Protein AF-A0A9D2MIC3-F1 (afdb_monomer)

Sequence (69 aa):
MKKTRTEIKHMASVIAQGKGSYIFNIKEIAEILGISRDTARTLLADIPYANVGCAKKYFIEDVLLKIYN

Mean predicted aligned error: 2.98 Å

pLDDT: mean 93.77, std 4.11, range [69.56, 97.12]

Nearest PDB structures (foldseek):
  5zz6-assembly1_A  TM=5.382E-01  e=2.080E-01  Thermotoga maritima MSB8
  3ket-assembly1_A-2  TM=5.257E-01  e=1.705E-01  Streptococcus agalactiae serogroup III
  2dt5-assembly1_B  TM=5.018E-01  e=4.924E-01  Thermus thermophilus HB8
  3ikv-assembly1_B  TM=5.025E-01  e=6.007E-01  Thermus thermophilus HB27
  1xcb-assembly1_A  TM=5.158E-01  e=1.734E+00  Th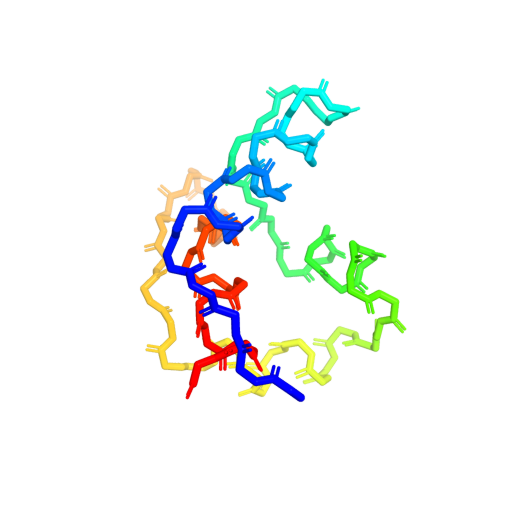ermus aquaticus

Secondary structure (DSSP, 8-state):
----HHHHHHHHHHHHHHHT-SEE-HHHHHHHHT--HHHHHHHTTTS--EEETTEEEEEHHHHHHHHH-

Solvent-accessible surface area (backbone atoms only — not comparable to full-atom values): 3998 Å² total; per-residue (Å²): 122,78,57,55,72,68,56,42,49,50,52,32,50,54,53,18,66,77,67,76,46,60,62,36,36,62,63,54,48,10,61,76,70,74,50,53,55,68,58,37,50,65,74,45,68,86,55,79,62,46,76,60,84,97,40,62,27,32,46,45,47,61,55,46,47,67,73,29,100

Foldseek 3Di:
DADDLVVLVVVLVVVCVVVVHQKAALVRVCVVVVHDSVVSCVLCVPADFDDDPPTTIGGSSSSSNSVRD

Radius of gyration: 11.43 Å; Cα contacts (8 Å, |Δi|>4): 69; chains: 1; bounding box: 26×25×25 Å

Organism: NCBI:txid2838568

Structure (mmCIF, N/CA/C/O backbone):
data_AF-A0A9D2MIC3-F1
#
_entry.id   AF-A0A9D2MIC3-F1
#
loop_
_atom_site.group_PDB
_atom_site.id
_atom_site.type_symbol
_atom_site.label_atom_id
_atom_site.label_alt_id
_atom_site.label_comp_id
_atom_site.label_asym_id
_atom_site.label_entity_id
_atom_site.label_seq_id
_atom_site.pdbx_PDB_ins_code
_atom_site.Cartn_x
_atom_site.Cartn_y
_atom_site.Cartn_z
_atom_site.occupancy
_atom_site.B_iso_or_equiv
_atom_site.auth_seq_id
_atom_site.auth_comp_id
_atom_site.auth_asym_id
_atom_site.auth_atom_id
_atom_site.pdbx_PDB_model_num
ATOM 1 N N . MET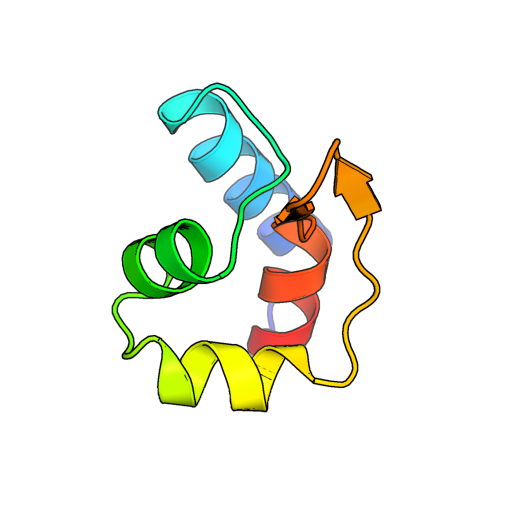 A 1 1 ? -12.776 -2.844 10.610 1.00 69.56 1 MET A N 1
ATOM 2 C CA . MET A 1 1 ? -13.564 -1.590 10.669 1.00 69.56 1 MET A CA 1
ATOM 3 C C . MET A 1 1 ? -13.386 -0.863 9.356 1.00 69.56 1 MET A C 1
ATOM 5 O O . MET A 1 1 ? -12.245 -0.756 8.920 1.00 69.56 1 MET A O 1
ATOM 9 N N . LYS A 1 2 ? -14.475 -0.386 8.745 1.00 85.12 2 LYS A N 1
ATOM 10 C CA . LYS A 1 2 ? -14.362 0.458 7.554 1.00 85.12 2 LYS A CA 1
ATOM 11 C C . LYS A 1 2 ? -13.796 1.828 7.926 1.00 85.12 2 LYS A C 1
ATOM 13 O O . LYS A 1 2 ? -14.104 2.321 9.012 1.00 85.12 2 LYS A O 1
ATOM 18 N N . LYS A 1 3 ? -12.984 2.424 7.054 1.00 90.44 3 LYS A N 1
ATOM 19 C CA . LYS A 1 3 ? -12.501 3.803 7.209 1.00 90.44 3 LYS A CA 1
ATOM 20 C C . LYS A 1 3 ? -13.063 4.707 6.131 1.00 90.44 3 LYS A C 1
ATOM 22 O O . LYS A 1 3 ? -13.298 4.291 5.000 1.00 90.44 3 LYS A O 1
ATOM 27 N N . THR A 1 4 ? -13.285 5.961 6.494 1.00 93.44 4 THR A N 1
ATOM 28 C CA . THR A 1 4 ? -13.686 6.984 5.533 1.00 93.44 4 THR A CA 1
ATOM 29 C C . THR A 1 4 ? -12.548 7.254 4.548 1.00 93.44 4 THR A C 1
ATOM 31 O O . THR A 1 4 ? -11.367 7.090 4.865 1.00 93.44 4 THR A O 1
ATOM 34 N N . ARG A 1 5 ? -12.886 7.734 3.346 1.00 91.31 5 ARG A N 1
ATOM 35 C CA . ARG A 1 5 ? -11.874 8.152 2.360 1.00 91.31 5 ARG A CA 1
ATOM 36 C C . ARG A 1 5 ? -10.916 9.208 2.918 1.00 91.31 5 ARG A C 1
ATOM 38 O O . ARG A 1 5 ? -9.736 9.182 2.590 1.00 91.31 5 ARG A O 1
ATOM 45 N N . THR A 1 6 ? -11.403 10.113 3.766 1.00 94.69 6 THR A N 1
ATOM 46 C CA . THR A 1 6 ? -10.577 11.153 4.397 1.00 94.69 6 THR A CA 1
ATOM 47 C C . THR A 1 6 ? -9.541 10.554 5.344 1.00 94.69 6 THR A C 1
ATOM 49 O O . THR A 1 6 ? -8.376 10.939 5.285 1.00 94.69 6 THR A O 1
ATOM 52 N N . GLU A 1 7 ? -9.924 9.575 6.169 1.00 95.19 7 GLU A N 1
ATOM 53 C CA . GLU A 1 7 ? -8.973 8.859 7.027 1.00 95.19 7 GLU A CA 1
ATOM 54 C C . GLU A 1 7 ? -7.939 8.085 6.202 1.00 95.19 7 GLU A C 1
ATOM 56 O O . GLU A 1 7 ? -6.753 8.139 6.514 1.00 95.19 7 GLU A O 1
ATOM 61 N N . ILE A 1 8 ? -8.366 7.411 5.128 1.00 95.56 8 ILE A N 1
ATOM 62 C CA . ILE A 1 8 ? -7.462 6.667 4.236 1.00 95.56 8 ILE A CA 1
ATOM 63 C C . ILE A 1 8 ? -6.426 7.608 3.608 1.00 95.56 8 ILE A C 1
ATOM 65 O O . ILE A 1 8 ? -5.230 7.318 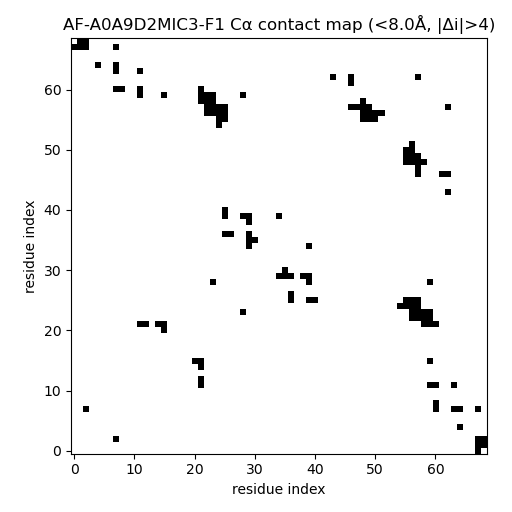3.648 1.00 95.56 8 ILE A O 1
ATOM 69 N N . LYS A 1 9 ? -6.858 8.769 3.102 1.00 95.00 9 LYS A N 1
ATOM 70 C CA . LYS A 1 9 ? -5.956 9.802 2.567 1.00 95.00 9 LYS A CA 1
ATOM 71 C C . LYS A 1 9 ? -4.987 10.329 3.615 1.00 95.00 9 LYS A C 1
ATOM 73 O O . LYS A 1 9 ? -3.807 10.512 3.325 1.00 95.00 9 LYS A O 1
ATOM 78 N N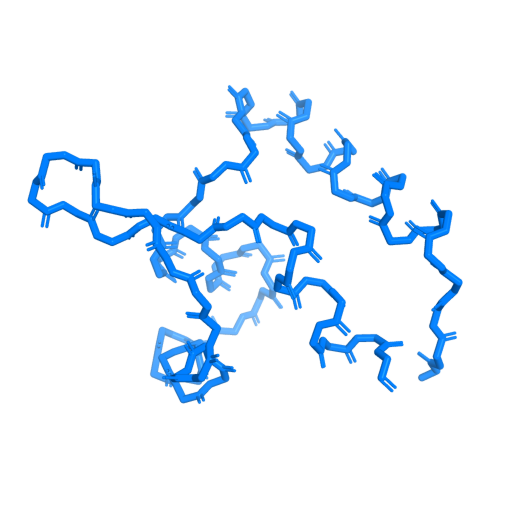 . HIS A 1 10 ? -5.468 10.555 4.835 1.00 96.38 10 HIS A N 1
ATOM 79 C CA . HIS A 1 10 ? -4.613 10.998 5.929 1.00 96.38 10 HIS A CA 1
ATOM 80 C C . HIS A 1 10 ? -3.540 9.948 6.258 1.00 96.38 10 HIS A C 1
ATOM 82 O O . HIS A 1 10 ? -2.360 10.282 6.322 1.00 96.38 10 HIS A O 1
ATOM 88 N N . MET A 1 11 ? -3.917 8.671 6.367 1.00 95.81 11 MET A N 1
ATOM 89 C CA . MET A 1 11 ? -2.976 7.567 6.584 1.00 95.81 11 MET A CA 1
ATOM 90 C C . MET A 1 11 ? -1.949 7.452 5.451 1.00 95.81 11 MET A C 1
ATOM 92 O O . MET A 1 11 ? -0.753 7.338 5.717 1.00 95.81 11 MET A O 1
ATOM 96 N N . ALA A 1 12 ? -2.400 7.536 4.196 1.00 95.88 12 ALA A N 1
ATOM 97 C CA . ALA A 1 12 ? -1.527 7.541 3.025 1.00 95.88 12 ALA A CA 1
ATOM 98 C C . ALA A 1 12 ? -0.509 8.690 3.088 1.00 95.88 12 ALA A C 1
ATOM 100 O O . ALA A 1 12 ? 0.680 8.464 2.872 1.00 95.88 12 ALA A O 1
ATOM 101 N N . SER A 1 13 ? -0.956 9.898 3.451 1.00 96.81 13 SER A N 1
ATOM 102 C CA . SER A 1 13 ? -0.089 11.070 3.619 1.00 96.81 13 SER A CA 1
ATOM 103 C C . SER A 1 13 ? 0.946 10.874 4.726 1.00 96.81 13 SER A C 1
ATOM 105 O O . SER A 1 13 ? 2.107 11.222 4.530 1.00 96.81 13 SER A O 1
ATOM 107 N N . VAL A 1 14 ? 0.563 10.312 5.877 1.00 97.00 14 VAL A N 1
ATOM 108 C CA . VAL A 1 14 ? 1.494 10.054 6.992 1.00 97.00 14 VAL A CA 1
ATOM 109 C C . VAL A 1 14 ? 2.579 9.057 6.576 1.00 97.00 14 VAL A C 1
ATOM 111 O O . VAL A 1 14 ? 3.766 9.305 6.789 1.00 97.00 14 VAL A O 1
ATOM 114 N N . ILE A 1 15 ? 2.194 7.956 5.923 1.00 96.06 15 ILE A N 1
ATOM 115 C CA . ILE A 1 15 ? 3.149 6.962 5.408 1.00 96.06 15 ILE A CA 1
ATOM 116 C C . ILE A 1 15 ? 4.072 7.600 4.367 1.00 96.06 15 ILE A C 1
ATOM 118 O O . ILE A 1 15 ? 5.290 7.404 4.411 1.00 96.06 15 ILE A O 1
ATOM 122 N N . ALA A 1 16 ? 3.507 8.387 3.452 1.00 94.75 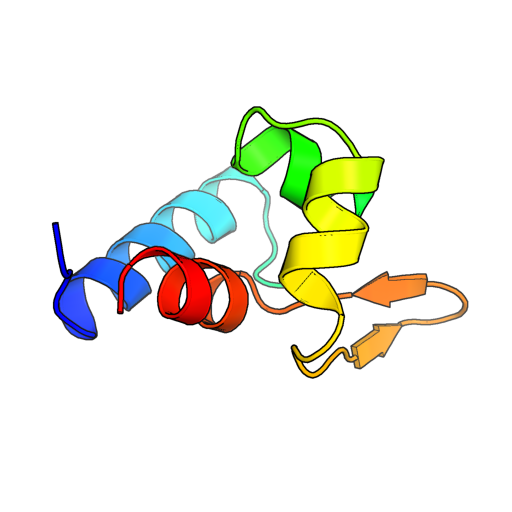16 ALA A N 1
ATOM 123 C CA . ALA A 1 16 ? 4.267 9.008 2.384 1.00 94.75 16 ALA A CA 1
ATOM 124 C C . ALA A 1 16 ? 5.272 10.042 2.893 1.00 94.75 16 ALA A C 1
ATOM 126 O O . ALA A 1 16 ? 6.402 10.070 2.413 1.00 94.75 16 ALA A O 1
ATOM 127 N N . GLN A 1 17 ? 4.907 10.836 3.901 1.00 94.81 17 GLN A N 1
ATOM 128 C CA . GLN A 1 17 ? 5.829 11.755 4.570 1.00 94.81 17 GLN A CA 1
ATOM 129 C C . GLN A 1 17 ? 6.983 11.004 5.243 1.00 94.81 17 GLN A C 1
ATOM 131 O O . GLN A 1 17 ? 8.135 11.401 5.096 1.00 94.81 17 GLN A O 1
ATOM 136 N N . GLY A 1 18 ? 6.700 9.885 5.919 1.00 93.56 18 GLY A N 1
ATOM 137 C CA . GLY A 1 18 ? 7.731 9.083 6.586 1.00 93.56 18 GLY A CA 1
ATOM 138 C C . GLY A 1 18 ? 8.694 8.359 5.636 1.00 93.56 18 GLY A C 1
ATOM 139 O O . GLY A 1 18 ? 9.816 8.042 6.024 1.00 93.56 18 GLY A O 1
ATOM 140 N N . LYS A 1 19 ? 8.275 8.079 4.396 1.00 92.31 19 LYS A N 1
ATOM 141 C CA . LYS A 1 19 ? 9.066 7.324 3.406 1.00 92.31 19 LYS A CA 1
ATOM 142 C C . LYS A 1 19 ? 9.544 8.157 2.210 1.00 92.31 19 LYS A C 1
ATOM 144 O O . LYS A 1 19 ? 10.310 7.651 1.395 1.00 92.31 19 LYS A O 1
ATOM 149 N N . GLY A 1 20 ? 9.083 9.399 2.079 1.00 93.31 20 GLY A N 1
ATOM 150 C CA . GLY A 1 20 ? 9.388 10.287 0.954 1.00 93.31 20 GLY A CA 1
ATOM 151 C C . GLY A 1 20 ? 8.721 9.902 -0.374 1.00 93.31 20 GLY A C 1
ATOM 152 O O . GLY A 1 20 ? 9.161 10.359 -1.425 1.00 93.31 20 GLY A O 1
ATOM 153 N N . SER A 1 21 ? 7.694 9.045 -0.368 1.00 93.25 21 SER A N 1
ATOM 154 C CA . SER A 1 21 ? 7.012 8.597 -1.592 1.00 93.25 21 SER A CA 1
ATOM 155 C C . SER A 1 21 ? 5.587 8.120 -1.326 1.00 93.25 21 SER A C 1
ATOM 157 O O . SER A 1 21 ? 5.301 7.599 -0.257 1.00 93.25 21 SER A O 1
ATOM 159 N N . TYR A 1 22 ? 4.703 8.240 -2.318 1.00 95.44 22 TYR A N 1
ATOM 160 C CA . TYR A 1 22 ? 3.349 7.666 -2.286 1.00 95.44 22 TYR A CA 1
ATOM 161 C C . TYR A 1 22 ? 3.254 6.295 -2.969 1.00 95.44 22 TYR A C 1
ATOM 163 O O . TYR A 1 22 ? 2.203 5.654 -2.904 1.00 95.44 22 TYR A O 1
ATOM 171 N N . ILE A 1 23 ? 4.326 5.850 -3.635 1.00 95.69 23 ILE A N 1
ATOM 172 C CA . ILE A 1 23 ? 4.334 4.628 -4.436 1.00 95.69 23 ILE A CA 1
ATOM 173 C C . ILE A 1 23 ? 5.414 3.646 -3.985 1.00 95.69 23 ILE A C 1
ATOM 175 O O . ILE A 1 23 ? 6.597 3.970 -3.863 1.00 95.69 23 ILE A O 1
ATOM 179 N N . PHE A 1 24 ? 5.010 2.395 -3.803 1.00 96.44 24 PHE A N 1
ATOM 180 C CA . PHE A 1 24 ? 5.820 1.387 -3.127 1.00 96.44 24 PHE A CA 1
ATOM 181 C C . PHE A 1 24 ? 5.806 0.066 -3.875 1.00 96.44 24 PHE A C 1
ATOM 183 O O . PHE A 1 24 ? 4.810 -0.320 -4.478 1.00 96.44 24 PHE A O 1
ATOM 190 N N . ASN A 1 25 ? 6.930 -0.636 -3.869 1.00 96.25 25 ASN A N 1
ATOM 191 C CA . ASN A 1 25 ? 7.005 -1.975 -4.425 1.00 96.25 25 ASN A CA 1
ATOM 192 C C . ASN A 1 25 ? 6.385 -2.986 -3.445 1.00 96.25 25 ASN A C 1
ATOM 194 O O . ASN A 1 25 ? 6.079 -2.671 -2.297 1.00 96.25 25 ASN A O 1
ATOM 198 N N . ILE A 1 26 ? 6.235 -4.233 -3.888 1.00 95.69 26 ILE A N 1
ATOM 199 C CA . ILE A 1 26 ? 5.603 -5.284 -3.079 1.00 95.69 26 ILE A CA 1
ATOM 200 C C . ILE A 1 26 ? 6.288 -5.516 -1.721 1.00 95.69 26 ILE A C 1
ATOM 202 O O . ILE A 1 26 ? 5.624 -5.831 -0.739 1.00 95.69 26 ILE A O 1
ATOM 206 N N . LYS A 1 27 ? 7.619 -5.372 -1.659 1.00 96.25 27 LYS A N 1
ATOM 207 C CA . LYS A 1 27 ? 8.394 -5.558 -0.429 1.00 96.25 27 LYS A CA 1
ATOM 208 C C . LYS A 1 27 ? 8.106 -4.418 0.544 1.00 96.25 27 LYS A C 1
ATOM 210 O O . LYS A 1 27 ? 7.808 -4.680 1.700 1.00 96.25 27 LYS A O 1
ATOM 215 N N . GLU A 1 28 ? 8.133 -3.184 0.053 1.00 96.31 28 GLU A N 1
ATOM 216 C CA . GLU A 1 28 ? 7.830 -1.987 0.839 1.00 96.31 28 GLU A CA 1
ATOM 217 C C . GLU A 1 28 ? 6.390 -2.020 1.377 1.00 96.31 28 GLU A C 1
ATOM 219 O O . GLU A 1 28 ? 6.173 -1.740 2.552 1.00 96.31 28 GLU A O 1
ATOM 224 N N . ILE A 1 29 ? 5.408 -2.433 0.565 1.00 96.62 29 ILE A N 1
ATOM 225 C CA . ILE A 1 29 ? 4.020 -2.597 1.029 1.00 96.62 29 ILE A CA 1
ATOM 226 C C . ILE A 1 29 ? 3.913 -3.680 2.109 1.00 96.62 29 ILE A C 1
ATOM 228 O O . ILE A 1 29 ? 3.249 -3.466 3.120 1.00 96.62 29 ILE A O 1
ATOM 232 N N . ALA A 1 30 ? 4.573 -4.827 1.927 1.00 96.81 30 ALA A N 1
ATOM 233 C CA . ALA A 1 30 ? 4.566 -5.899 2.921 1.00 96.81 30 ALA A CA 1
ATOM 234 C C . ALA A 1 30 ? 5.119 -5.422 4.278 1.00 96.81 30 ALA A C 1
ATOM 236 O O . ALA A 1 30 ? 4.532 -5.717 5.317 1.00 96.81 30 ALA A O 1
ATOM 237 N N . GLU A 1 31 ? 6.190 -4.622 4.263 1.00 96.38 31 GLU A N 1
ATOM 238 C CA . GLU A 1 31 ? 6.764 -3.997 5.462 1.00 96.38 31 GLU A CA 1
ATOM 239 C C . GLU A 1 31 ? 5.817 -2.967 6.096 1.00 96.38 31 GLU A C 1
ATOM 241 O O . GLU A 1 31 ? 5.624 -2.994 7.309 1.00 96.38 31 GLU A O 1
ATOM 246 N N . ILE A 1 32 ? 5.192 -2.091 5.298 1.00 94.94 32 ILE A N 1
ATOM 247 C CA . ILE A 1 32 ? 4.234 -1.078 5.784 1.00 94.94 32 ILE A CA 1
ATOM 248 C C . ILE A 1 32 ? 3.029 -1.732 6.472 1.00 94.94 32 ILE A C 1
ATOM 250 O O . ILE A 1 32 ? 2.549 -1.232 7.486 1.00 94.94 32 ILE A O 1
ATOM 254 N N . LEU A 1 33 ? 2.540 -2.843 5.921 1.00 94.25 33 LEU A N 1
ATOM 255 C CA . LEU A 1 33 ? 1.374 -3.558 6.436 1.00 94.25 33 LEU A CA 1
ATOM 256 C C . LEU A 1 33 ? 1.718 -4.589 7.522 1.00 94.25 33 LEU A C 1
ATOM 258 O O . LEU A 1 33 ? 0.806 -5.137 8.136 1.00 94.25 33 LEU A O 1
ATOM 262 N N . GLY A 1 34 ? 3.003 -4.880 7.751 1.00 96.00 34 GLY A N 1
ATOM 263 C CA . GLY A 1 34 ? 3.439 -5.905 8.703 1.00 96.00 34 GLY A CA 1
ATOM 264 C C . GLY A 1 34 ? 3.054 -7.334 8.297 1.00 96.00 34 GLY A C 1
ATOM 265 O O . GLY A 1 34 ? 2.746 -8.153 9.159 1.00 96.00 34 GLY A O 1
ATOM 266 N N . ILE A 1 35 ? 3.042 -7.641 6.994 1.00 96.12 35 ILE A N 1
ATOM 267 C CA . ILE A 1 35 ? 2.637 -8.947 6.441 1.00 96.12 35 ILE A CA 1
ATOM 268 C C . ILE A 1 35 ? 3.741 -9.577 5.585 1.00 96.12 35 ILE A C 1
ATOM 270 O O . ILE A 1 35 ? 4.730 -8.940 5.226 1.00 96.12 35 ILE A O 1
ATOM 274 N N . SER A 1 36 ? 3.566 -10.846 5.206 1.00 97.12 36 SER A N 1
ATOM 275 C CA . SER A 1 36 ? 4.484 -11.511 4.277 1.00 97.12 36 SER A CA 1
ATOM 276 C C . SER A 1 36 ? 4.355 -10.963 2.846 1.00 97.12 36 SER A C 1
ATOM 278 O O . SER A 1 36 ? 3.292 -10.492 2.429 1.00 97.12 36 SER A O 1
ATOM 280 N N . ARG A 1 37 ? 5.425 -11.081 2.047 1.00 96.38 37 ARG A N 1
ATOM 281 C CA . ARG A 1 37 ? 5.404 -10.678 0.628 1.00 96.38 37 ARG A CA 1
ATOM 282 C 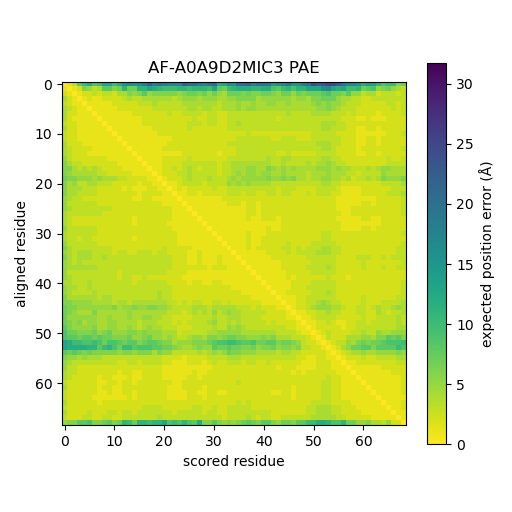C . ARG A 1 37 ? 4.394 -11.477 -0.195 1.00 96.38 37 ARG A C 1
ATOM 284 O O . ARG A 1 37 ? 3.808 -10.923 -1.118 1.00 96.38 37 ARG A O 1
ATOM 291 N N . ASP A 1 38 ? 4.188 -12.751 0.119 1.00 96.94 38 ASP A N 1
ATOM 292 C CA . ASP A 1 38 ? 3.230 -13.615 -0.579 1.00 96.94 38 ASP A CA 1
ATOM 293 C C . ASP A 1 38 ? 1.784 -13.212 -0.272 1.00 96.94 38 ASP A C 1
ATOM 295 O O . ASP A 1 38 ? 0.954 -13.112 -1.180 1.00 96.94 38 ASP A O 1
ATOM 299 N N . THR A 1 39 ? 1.510 -12.852 0.985 1.00 95.94 39 THR A N 1
ATOM 300 C CA . THR A 1 39 ? 0.227 -12.262 1.385 1.00 95.94 39 THR A CA 1
ATOM 301 C C . THR A 1 39 ? -0.003 -10.933 0.666 1.00 95.94 39 THR A C 1
ATOM 303 O O . THR A 1 39 ? -1.076 -10.728 0.107 1.00 95.94 39 THR A O 1
ATOM 306 N N . ALA A 1 40 ? 1.013 -10.065 0.596 1.00 96.12 40 ALA A N 1
ATOM 307 C CA . ALA A 1 40 ? 0.922 -8.808 -0.144 1.00 96.12 40 ALA A CA 1
ATOM 308 C C . ALA A 1 40 ? 0.671 -9.038 -1.647 1.00 96.12 40 ALA A C 1
ATOM 310 O O . ALA A 1 40 ? -0.186 -8.380 -2.221 1.00 96.12 40 ALA A O 1
ATOM 311 N N . ARG A 1 41 ? 1.341 -10.001 -2.299 1.00 95.31 41 ARG A N 1
ATOM 312 C CA . ARG A 1 41 ? 1.071 -10.336 -3.717 1.00 95.31 41 ARG A CA 1
ATOM 313 C C . ARG A 1 41 ? -0.369 -10.752 -3.951 1.00 95.31 41 ARG A C 1
ATOM 315 O O . ARG A 1 41 ? -0.963 -10.316 -4.928 1.00 95.31 41 ARG A O 1
ATOM 322 N N . THR A 1 42 ? -0.906 -11.576 -3.061 1.00 95.50 42 THR A N 1
ATOM 323 C CA . THR A 1 42 ? -2.287 -12.052 -3.164 1.00 95.50 42 THR A CA 1
ATOM 324 C C . THR A 1 42 ? -3.274 -10.905 -2.954 1.00 95.50 42 THR A C 1
ATOM 326 O O . THR A 1 42 ? -4.216 -10.759 -3.723 1.00 95.50 42 THR A O 1
ATOM 329 N N . LEU A 1 43 ? -3.021 -10.051 -1.957 1.00 93.69 43 LEU A N 1
ATOM 330 C CA . LEU A 1 43 ? -3.857 -8.893 -1.635 1.00 93.69 43 LEU A CA 1
ATOM 331 C C . LEU A 1 43 ? -3.892 -7.848 -2.760 1.00 93.69 43 LEU A C 1
ATOM 333 O O . LEU A 1 43 ? -4.915 -7.205 -2.965 1.00 93.69 43 LEU A O 1
ATOM 337 N N . LEU A 1 44 ? -2.767 -7.662 -3.452 1.00 93.81 44 LEU A N 1
ATOM 338 C CA . LEU A 1 44 ? -2.578 -6.630 -4.472 1.00 93.81 44 LEU A CA 1
ATOM 339 C C . LEU A 1 44 ? -2.823 -7.133 -5.903 1.00 93.81 44 LEU A C 1
ATOM 341 O O . LEU A 1 44 ? -2.567 -6.393 -6.851 1.00 93.81 44 LEU A O 1
ATOM 345 N N . ALA A 1 45 ? -3.269 -8.381 -6.080 1.00 93.31 45 ALA A N 1
ATOM 346 C CA . ALA A 1 45 ? -3.381 -9.021 -7.392 1.00 93.31 45 ALA A CA 1
ATOM 347 C C . ALA A 1 45 ? -4.321 -8.277 -8.360 1.00 93.31 45 ALA A C 1
ATOM 349 O O . ALA A 1 45 ? -4.118 -8.332 -9.571 1.00 93.31 45 ALA A O 1
ATOM 350 N N . ASP A 1 46 ? -5.320 -7.573 -7.824 1.00 92.81 46 ASP A N 1
ATOM 351 C CA . ASP A 1 46 ? -6.321 -6.798 -8.556 1.00 92.81 46 ASP A CA 1
ATOM 352 C C . ASP A 1 46 ? -6.138 -5.274 -8.426 1.00 92.81 46 ASP A C 1
ATOM 354 O O . ASP A 1 46 ? -6.952 -4.512 -8.948 1.00 92.81 46 ASP A O 1
ATOM 358 N N . ILE A 1 47 ? -5.074 -4.811 -7.758 1.00 93.75 47 ILE A N 1
ATOM 359 C CA . ILE A 1 47 ? -4.804 -3.379 -7.592 1.00 93.75 47 ILE A CA 1
ATOM 360 C C . ILE A 1 47 ? -3.971 -2.858 -8.774 1.00 93.75 47 ILE A C 1
ATOM 362 O O . ILE A 1 47 ? -2.930 -3.442 -9.098 1.00 93.75 47 ILE A O 1
ATOM 366 N N . PRO A 1 48 ? -4.372 -1.734 -9.402 1.00 92.06 48 PRO A N 1
ATOM 367 C CA . PRO A 1 48 ? -3.561 -1.073 -10.415 1.00 92.06 48 PRO A CA 1
ATOM 368 C C . PRO A 1 48 ? -2.157 -0.727 -9.902 1.00 92.06 48 PRO A C 1
ATOM 370 O O . PRO A 1 48 ? -1.969 -0.284 -8.770 1.00 92.06 48 PRO A O 1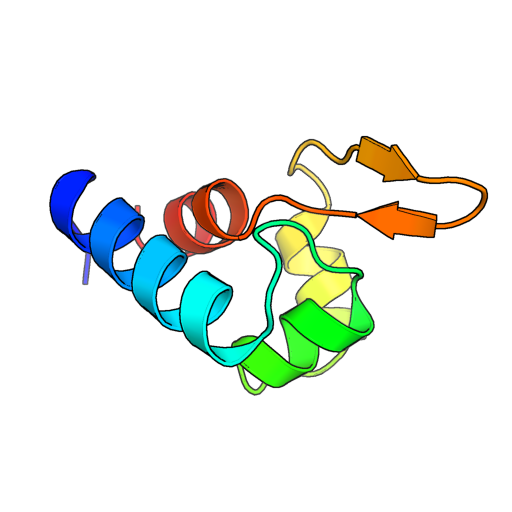
ATOM 373 N N . TYR A 1 49 ? -1.156 -0.891 -10.762 1.00 94.50 49 TYR A N 1
ATOM 374 C CA . TYR A 1 49 ? 0.224 -0.523 -10.460 1.00 94.50 49 TYR A CA 1
ATOM 375 C C . TYR A 1 49 ? 0.819 0.329 -11.574 1.00 94.50 49 TYR A C 1
ATOM 377 O O . TYR A 1 49 ? 0.496 0.177 -12.752 1.00 94.50 49 TYR A O 1
ATOM 385 N N . ALA A 1 50 ? 1.748 1.198 -11.194 1.00 92.38 50 ALA A N 1
ATOM 386 C CA . ALA A 1 50 ? 2.623 1.892 -12.117 1.00 92.38 50 ALA A CA 1
ATOM 387 C C . ALA A 1 50 ? 3.871 1.040 -12.378 1.00 92.38 50 ALA A C 1
ATOM 389 O O . ALA A 1 50 ? 4.456 0.465 -11.454 1.00 92.38 50 ALA A O 1
ATOM 390 N N . ASN A 1 51 ? 4.311 0.984 -13.633 1.00 92.81 51 ASN A N 1
ATOM 391 C CA . ASN A 1 51 ? 5.639 0.480 -13.962 1.00 92.81 51 ASN A CA 1
ATOM 392 C C . ASN A 1 51 ? 6.631 1.638 -13.838 1.00 92.81 51 ASN A C 1
ATOM 394 O O . ASN A 1 51 ? 6.569 2.594 -14.608 1.00 92.81 51 ASN A O 1
ATOM 398 N N . VAL A 1 52 ? 7.535 1.559 -12.863 1.00 87.94 52 VAL A N 1
ATOM 399 C CA . VAL A 1 52 ? 8.618 2.532 -12.678 1.00 87.94 52 VAL A CA 1
ATOM 400 C C . VAL A 1 52 ? 9.930 1.802 -12.935 1.00 87.94 52 VAL A C 1
ATOM 402 O O . VAL A 1 52 ? 10.405 1.027 -12.102 1.00 87.94 52 VAL A O 1
ATOM 405 N N . GLY A 1 53 ? 10.475 1.989 -14.139 1.00 87.88 53 GLY A N 1
ATOM 406 C CA . GLY A 1 53 ? 11.548 1.139 -14.657 1.00 87.88 53 GLY A CA 1
ATOM 407 C C . GLY A 1 53 ? 11.088 -0.320 -14.750 1.00 87.88 53 GLY A C 1
ATOM 408 O O . GLY A 1 53 ? 10.027 -0.605 -15.299 1.00 87.88 53 GLY A O 1
ATOM 409 N N . CYS A 1 54 ? 11.859 -1.239 -14.165 1.00 86.06 54 CYS A N 1
ATOM 410 C CA . CYS A 1 54 ? 11.535 -2.673 -14.128 1.00 86.06 54 CYS A CA 1
ATOM 411 C C . CYS A 1 54 ? 10.698 -3.094 -12.904 1.00 86.06 54 CYS A C 1
ATOM 413 O O . CYS A 1 54 ? 10.473 -4.287 -12.696 1.00 86.06 54 CYS A O 1
ATOM 415 N N . ALA A 1 55 ? 10.271 -2.150 -12.057 1.00 88.62 55 ALA A N 1
ATOM 416 C CA . ALA A 1 55 ? 9.561 -2.448 -10.818 1.00 88.62 55 ALA A CA 1
ATOM 417 C C . ALA A 1 55 ? 8.082 -2.050 -10.893 1.00 88.62 55 ALA A C 1
ATOM 419 O O . ALA A 1 55 ? 7.740 -0.930 -11.274 1.00 88.62 55 ALA A O 1
ATOM 420 N N . LYS A 1 56 ? 7.207 -2.953 -10.434 1.00 94.06 56 LYS A N 1
ATOM 421 C CA . LYS A 1 56 ? 5.805 -2.633 -10.146 1.00 94.06 56 LYS A CA 1
ATOM 422 C C . LYS A 1 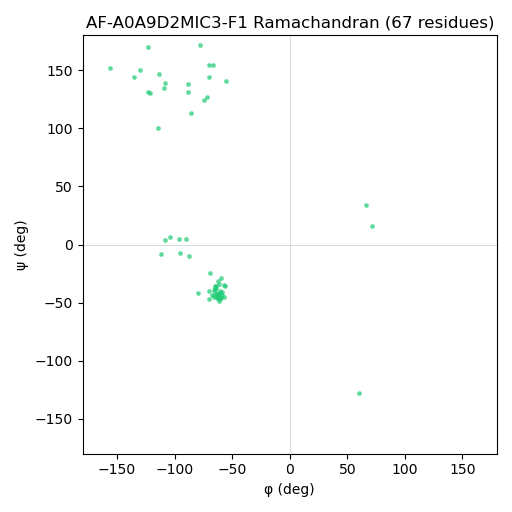56 ? 5.727 -1.837 -8.846 1.00 94.06 56 LYS A C 1
ATOM 424 O O . LYS A 1 56 ? 6.222 -2.293 -7.810 1.00 94.06 56 LYS A O 1
ATOM 429 N N . LYS A 1 57 ? 5.108 -0.664 -8.912 1.00 96.38 57 LYS A N 1
ATOM 430 C CA . LYS A 1 57 ? 4.906 0.263 -7.800 1.00 96.38 57 LYS A CA 1
ATOM 431 C C . LYS A 1 57 ? 3.402 0.501 -7.616 1.00 96.38 57 LYS A C 1
ATOM 433 O O . LYS A 1 57 ? 2.704 0.794 -8.579 1.00 96.38 57 LYS A O 1
ATOM 438 N N . TYR A 1 58 ? 2.918 0.377 -6.390 1.00 96.88 58 TYR A N 1
ATOM 439 C CA . TYR A 1 58 ? 1.515 0.528 -6.006 1.00 96.88 58 TYR A CA 1
ATOM 440 C C . TYR A 1 58 ? 1.340 1.827 -5.226 1.00 96.88 58 TYR A C 1
ATOM 442 O O . TYR A 1 58 ? 2.182 2.145 -4.383 1.00 96.88 58 TYR A O 1
ATOM 450 N N . PHE A 1 59 ? 0.257 2.559 -5.480 1.00 96.25 59 PHE A N 1
ATOM 451 C CA . PHE A 1 59 ? -0.102 3.723 -4.673 1.00 96.25 59 PHE A CA 1
ATOM 452 C C . PHE A 1 59 ? -0.596 3.272 -3.303 1.00 96.25 59 PHE A C 1
ATOM 454 O O . PHE A 1 59 ? -1.512 2.458 -3.204 1.00 96.25 59 PHE A O 1
ATOM 461 N N . ILE A 1 60 ? -0.011 3.815 -2.234 1.00 95.94 60 ILE A N 1
ATOM 462 C CA . ILE A 1 60 ? -0.386 3.414 -0.873 1.00 95.94 60 ILE A CA 1
ATOM 463 C C . ILE A 1 60 ? -1.856 3.723 -0.559 1.00 95.94 60 ILE A C 1
ATOM 465 O O . ILE A 1 60 ? -2.484 2.970 0.176 1.00 95.94 60 ILE A O 1
ATOM 469 N N . GLU A 1 61 ? -2.426 4.780 -1.147 1.00 95.56 61 GLU A N 1
ATOM 470 C CA . GLU A 1 61 ? -3.848 5.109 -0.986 1.00 95.56 61 GLU A CA 1
ATOM 471 C C . GLU A 1 61 ? -4.750 3.982 -1.507 1.00 95.56 61 GLU A C 1
ATOM 473 O O . GLU A 1 61 ? -5.643 3.551 -0.781 1.00 95.56 61 GLU A O 1
ATOM 478 N N . ASP A 1 62 ? -4.475 3.445 -2.701 1.00 95.31 62 ASP A N 1
ATOM 479 C CA . ASP A 1 62 ? -5.257 2.351 -3.295 1.00 95.31 62 ASP A CA 1
ATOM 480 C C . ASP A 1 62 ? -5.146 1.065 -2.468 1.00 95.31 62 ASP A C 1
ATOM 482 O O . ASP A 1 62 ? -6.139 0.374 -2.231 1.00 95.31 62 ASP A O 1
ATOM 486 N N . VAL A 1 63 ? -3.943 0.774 -1.962 1.00 95.44 63 VAL A N 1
ATOM 487 C CA . VAL A 1 63 ? -3.705 -0.364 -1.064 1.00 95.44 63 VAL A CA 1
ATOM 488 C C . VAL A 1 63 ? -4.519 -0.228 0.221 1.00 95.44 63 VAL A C 1
ATOM 490 O O . VAL A 1 63 ? -5.209 -1.163 0.626 1.00 95.44 63 VAL A O 1
ATOM 493 N N . LEU A 1 64 ? -4.472 0.938 0.865 1.00 95.06 64 LEU A N 1
ATOM 494 C CA . LEU A 1 64 ? -5.233 1.196 2.086 1.00 95.06 64 LEU A CA 1
ATOM 495 C C . LEU A 1 64 ? -6.742 1.161 1.826 1.00 95.06 64 LEU A C 1
ATOM 497 O O . LEU 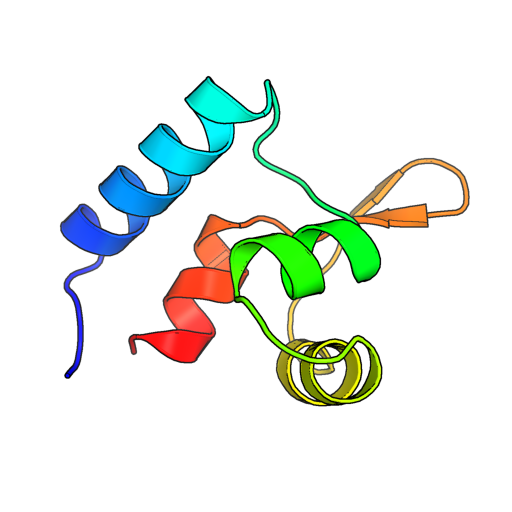A 1 64 ? -7.494 0.648 2.655 1.00 95.06 64 LEU A O 1
ATOM 501 N N . LEU A 1 65 ? -7.186 1.655 0.670 1.00 94.12 65 LEU A N 1
ATOM 502 C CA . LEU A 1 65 ? -8.587 1.623 0.274 1.00 94.12 65 LEU A CA 1
ATOM 503 C C . LEU A 1 65 ? -9.097 0.189 0.099 1.00 94.12 65 LEU A C 1
ATOM 505 O O . LEU A 1 65 ? -10.210 -0.092 0.520 1.00 94.12 65 LEU A O 1
ATOM 509 N N . LYS A 1 66 ? -8.283 -0.729 -0.434 1.00 92.50 66 LYS A N 1
ATOM 510 C CA . LYS A 1 66 ? -8.617 -2.161 -0.519 1.00 92.50 66 LYS A CA 1
ATOM 511 C C . LYS A 1 66 ? -8.749 -2.830 0.854 1.00 92.50 66 LYS A C 1
ATOM 513 O O . LYS A 1 66 ? -9.558 -3.735 1.018 1.00 92.50 66 LYS A O 1
ATOM 518 N N . ILE A 1 67 ? -7.927 -2.427 1.823 1.00 92.19 67 ILE A N 1
ATOM 519 C CA . ILE A 1 67 ? -7.875 -3.054 3.156 1.00 92.19 67 ILE A CA 1
ATOM 520 C C . ILE A 1 67 ? -9.018 -2.571 4.050 1.00 92.19 67 ILE A C 1
ATOM 522 O O . ILE A 1 67 ? -9.600 -3.351 4.804 1.00 92.19 67 ILE A O 1
ATOM 526 N N . TYR A 1 68 ? -9.306 -1.272 4.009 1.00 90.69 68 TYR A N 1
ATOM 527 C CA . TYR A 1 68 ? -10.203 -0.620 4.960 1.00 90.69 68 TYR A CA 1
ATOM 528 C C . TYR A 1 68 ? -11.589 -0.303 4.399 1.00 90.69 68 TYR A C 1
ATOM 530 O O . TYR A 1 68 ? -12.367 0.354 5.093 1.00 90.69 68 TYR A O 1
ATOM 538 N N . ASN A 1 69 ? -11.926 -0.740 3.188 1.00 83.44 69 ASN A N 1
ATOM 539 C CA . ASN A 1 69 ? -13.223 -0.465 2.571 1.00 83.44 69 ASN A CA 1
ATOM 540 C C . ASN A 1 69 ? -13.876 -1.740 2.040 1.00 83.44 69 ASN A C 1
ATOM 542 O O . ASN A 1 69 ? -15.093 -1.918 2.315 1.00 83.44 69 ASN A O 1
#